Protein AF-A0A949DTC6-F1 (afdb_monomer_lite)

Structure (mmCIF, N/CA/C/O backbone):
data_AF-A0A949DTC6-F1
#
_entry.id   AF-A0A949DTC6-F1
#
loop_
_atom_site.group_PDB
_atom_site.id
_atom_site.type_symbol
_atom_site.label_atom_id
_atom_site.label_alt_id
_atom_site.label_comp_id
_atom_site.label_asym_id
_atom_site.label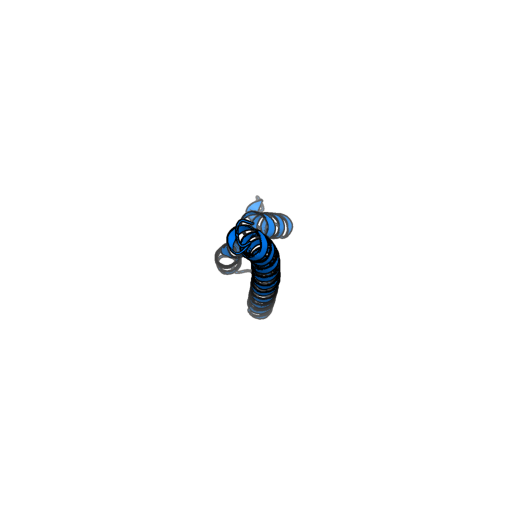_entity_id
_atom_site.label_seq_id
_atom_site.pdbx_PDB_ins_code
_atom_site.Cartn_x
_atom_site.Cartn_y
_atom_site.Cartn_z
_atom_site.occupancy
_atom_site.B_iso_or_equiv
_atom_site.auth_seq_id
_atom_site.auth_comp_id
_atom_site.auth_asym_id
_atom_site.auth_atom_id
_atom_site.pdbx_PDB_model_num
ATOM 1 N N . MET A 1 1 ? -6.991 2.983 38.624 1.00 42.06 1 MET A N 1
ATOM 2 C CA . MET A 1 1 ? -7.595 2.806 37.284 1.00 42.06 1 MET A CA 1
ATOM 3 C C . MET A 1 1 ? -6.535 3.135 36.240 1.00 42.06 1 MET A C 1
ATOM 5 O O . MET A 1 1 ? -6.373 4.293 35.893 1.00 42.06 1 MET A O 1
ATOM 9 N N . ALA A 1 2 ? -5.726 2.151 35.838 1.00 51.50 2 ALA A N 1
ATOM 10 C CA . ALA A 1 2 ? -4.662 2.367 34.858 1.00 51.50 2 ALA A CA 1
ATOM 11 C C . ALA A 1 2 ? -5.262 2.285 33.449 1.00 51.50 2 ALA A C 1
ATOM 13 O O . ALA A 1 2 ? -5.582 1.192 32.975 1.00 51.50 2 ALA A O 1
ATOM 14 N N . GLU A 1 3 ? -5.464 3.427 32.790 1.00 56.09 3 GLU A N 1
ATOM 15 C CA . GLU A 1 3 ? -5.768 3.429 31.360 1.00 56.09 3 GLU A CA 1
ATOM 16 C C . GLU A 1 3 ? -4.592 2.776 30.619 1.00 56.09 3 GLU A C 1
ATOM 18 O O . GLU A 1 3 ? -3.470 3.283 30.613 1.00 56.09 3 GLU A O 1
ATOM 23 N N . LYS A 1 4 ? -4.838 1.596 30.036 1.00 53.31 4 LYS A N 1
ATOM 24 C CA . LYS A 1 4 ? -3.850 0.853 29.247 1.00 53.31 4 LYS A CA 1
ATOM 25 C C . LYS A 1 4 ? -3.348 1.745 28.109 1.00 53.31 4 LYS A C 1
ATOM 27 O O . LYS A 1 4 ? -4.124 2.144 27.246 1.00 53.31 4 LYS A O 1
ATOM 32 N N . TRP A 1 5 ? -2.039 1.990 28.079 1.00 54.84 5 TRP A N 1
ATOM 33 C CA . TRP A 1 5 ? -1.334 2.851 27.115 1.00 54.84 5 TRP A CA 1
ATOM 34 C C . TRP A 1 5 ? -1.682 2.558 25.640 1.00 54.84 5 TRP A C 1
ATOM 36 O O . TRP A 1 5 ? -1.733 3.460 24.808 1.00 54.84 5 TRP A O 1
ATOM 46 N N . TYR A 1 6 ? -2.037 1.305 25.339 1.00 53.91 6 TYR A N 1
ATOM 47 C CA . TYR A 1 6 ? -2.461 0.829 24.018 1.00 53.91 6 TYR A CA 1
ATOM 48 C C . TYR A 1 6 ? -3.779 1.436 23.497 1.00 53.91 6 TYR A C 1
ATOM 50 O O . TYR A 1 6 ? -4.075 1.359 22.308 1.00 53.91 6 TYR A O 1
ATOM 58 N N . PHE A 1 7 ? -4.597 2.033 24.366 1.00 55.53 7 PHE A N 1
ATOM 59 C CA . PHE A 1 7 ? -5.895 2.603 23.988 1.00 55.53 7 PHE A CA 1
ATOM 60 C C . PHE A 1 7 ? -5.820 4.047 23.485 1.00 55.53 7 PHE A C 1
ATOM 62 O O . PHE A 1 7 ? -6.839 4.622 23.092 1.00 55.53 7 PHE A O 1
ATOM 69 N N . ARG A 1 8 ? -4.630 4.654 23.506 1.00 61.75 8 ARG A N 1
ATOM 70 C CA . ARG A 1 8 ? -4.446 6.040 23.090 1.00 61.75 8 ARG A CA 1
ATOM 71 C C . ARG A 1 8 ? -4.432 6.109 21.565 1.00 61.75 8 ARG A C 1
ATOM 73 O O . ARG A 1 8 ? -3.646 5.423 20.917 1.00 61.75 8 ARG A O 1
ATOM 80 N N . THR A 1 9 ? -5.283 6.963 20.994 1.00 59.69 9 THR A N 1
ATOM 81 C CA . THR A 1 9 ? -5.449 7.166 19.541 1.00 59.69 9 THR A CA 1
ATOM 82 C C . THR A 1 9 ? -4.110 7.336 18.816 1.00 59.69 9 THR A C 1
ATOM 84 O O . THR A 1 9 ? -3.933 6.834 17.713 1.00 59.69 9 THR A O 1
ATOM 87 N N . THR A 1 10 ? -3.137 7.970 19.472 1.00 62.22 10 THR A N 1
ATOM 88 C CA . THR A 1 10 ? -1.775 8.176 18.969 1.00 62.22 10 THR A CA 1
ATOM 89 C C . THR A 1 10 ? -1.002 6.872 18.756 1.00 62.22 10 THR A C 1
ATOM 91 O O . THR A 1 10 ? -0.334 6.732 17.740 1.00 62.22 10 THR A O 1
ATOM 94 N N . GLY A 1 11 ? -1.126 5.892 19.660 1.00 63.97 11 GLY A N 1
ATOM 95 C CA . GLY A 1 11 ? -0.466 4.590 19.520 1.00 63.97 11 GLY A CA 1
ATOM 96 C C . GLY A 1 11 ? -0.995 3.806 18.320 1.00 63.97 11 GLY A C 1
ATOM 97 O O . GLY A 1 11 ? -0.215 3.214 17.584 1.00 63.97 11 GLY A O 1
ATOM 98 N N . LEU A 1 12 ? -2.304 3.888 18.057 1.00 64.44 12 LEU A N 1
ATOM 99 C CA . LEU A 1 12 ? -2.924 3.288 16.871 1.00 64.44 12 LEU A CA 1
ATOM 100 C C . LEU A 1 12 ? -2.462 3.950 15.571 1.00 64.44 12 LEU A C 1
ATOM 102 O O . LEU A 1 12 ? -2.237 3.242 14.599 1.00 64.44 12 LEU A O 1
ATOM 106 N N . ILE A 1 13 ? -2.298 5.276 15.547 1.00 65.69 13 ILE A N 1
ATOM 107 C CA . ILE A 1 13 ? -1.810 5.998 14.360 1.00 65.69 13 ILE A CA 1
ATOM 108 C C . ILE A 1 13 ? -0.359 5.609 14.060 1.00 65.69 13 ILE A C 1
ATOM 110 O O . ILE A 1 13 ? -0.033 5.316 12.915 1.00 65.69 13 ILE A O 1
ATOM 114 N N . ILE A 1 14 ? 0.496 5.541 15.083 1.00 65.56 14 ILE A N 1
ATOM 115 C CA . ILE A 1 14 ? 1.899 5.131 14.929 1.00 65.56 14 ILE A CA 1
ATOM 116 C C . ILE A 1 14 ? 1.980 3.675 14.454 1.00 65.56 14 ILE A C 1
ATOM 118 O O . ILE A 1 14 ? 2.705 3.377 13.511 1.00 65.56 14 ILE A O 1
ATOM 122 N N . LEU A 1 15 ? 1.188 2.775 15.043 1.00 65.19 15 LEU A N 1
ATOM 123 C CA . LEU A 1 15 ? 1.121 1.376 14.620 1.00 65.19 15 LEU A CA 1
ATOM 124 C C . LEU A 1 15 ? 0.608 1.245 13.179 1.00 65.19 15 LEU A C 1
ATOM 126 O O . LEU A 1 15 ? 1.117 0.440 12.412 1.00 65.19 15 LEU A O 1
ATOM 130 N N . PHE A 1 16 ? -0.369 2.061 12.790 1.00 65.19 16 PHE A N 1
ATOM 131 C CA . PHE A 1 16 ? -0.921 2.089 11.438 1.00 65.19 16 PHE A CA 1
ATOM 132 C C . PHE A 1 16 ? 0.093 2.578 10.401 1.00 65.19 16 PHE A C 1
ATOM 134 O O . PHE A 1 16 ? 0.161 2.027 9.307 1.00 65.19 16 PHE A O 1
ATOM 141 N N . VAL A 1 17 ? 0.908 3.575 10.748 1.00 62.72 17 VAL A N 1
ATOM 142 C CA . VAL A 1 17 ? 1.987 4.063 9.878 1.00 62.72 17 VAL A CA 1
ATOM 143 C C . VAL A 1 17 ? 3.140 3.052 9.801 1.00 62.72 17 VAL A C 1
ATOM 145 O O . VAL A 1 17 ? 3.689 2.856 8.722 1.00 62.72 17 VAL A O 1
ATOM 1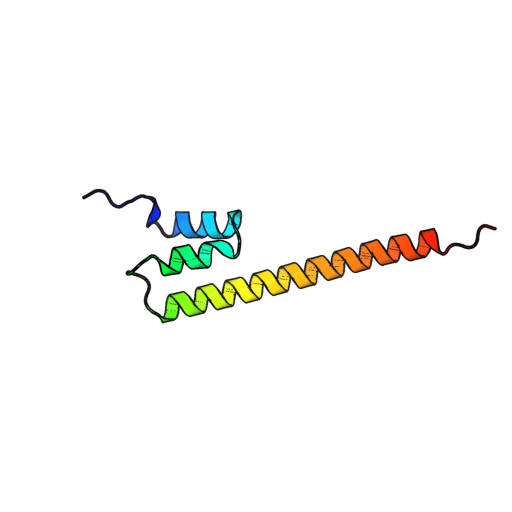48 N N . SER A 1 18 ? 3.472 2.366 10.901 1.00 65.38 18 SER A N 1
ATOM 149 C CA . SER A 1 18 ? 4.610 1.431 10.955 1.00 65.38 18 SER A CA 1
ATOM 150 C C . SER A 1 18 ? 4.313 0.014 10.445 1.00 65.38 18 SER A C 1
ATOM 152 O O . SER A 1 18 ? 5.191 -0.618 9.870 1.00 65.38 18 SER A O 1
ATOM 154 N N . ILE A 1 19 ? 3.108 -0.516 10.671 1.00 64.50 19 ILE A N 1
ATOM 155 C CA . ILE A 1 19 ? 2.697 -1.888 10.291 1.00 64.50 19 ILE A CA 1
ATOM 156 C C . ILE A 1 19 ? 1.759 -1.881 9.069 1.00 64.50 19 ILE A C 1
ATOM 158 O O . ILE A 1 19 ? 1.455 -2.924 8.487 1.00 64.50 19 ILE A O 1
ATOM 162 N N . GLY A 1 20 ? 1.326 -0.700 8.625 1.00 68.69 20 GLY A N 1
ATOM 163 C CA . GLY A 1 20 ? 0.495 -0.535 7.440 1.00 68.69 20 GLY A CA 1
ATOM 164 C C . GLY A 1 20 ? -0.925 -1.093 7.632 1.00 68.69 20 GLY A C 1
ATOM 165 O O . GLY A 1 20 ? -1.512 -0.959 8.712 1.00 68.69 20 GLY A O 1
ATOM 166 N N . PRO A 1 21 ? -1.520 -1.736 6.606 1.00 59.78 21 PRO A N 1
ATOM 167 C CA . PRO A 1 21 ? -2.930 -2.144 6.610 1.00 59.78 21 PRO A CA 1
ATOM 168 C C . PRO A 1 21 ? -3.284 -3.160 7.707 1.00 59.78 21 PRO A C 1
ATOM 170 O O . PRO A 1 21 ? -4.458 -3.353 8.022 1.00 59.78 21 PRO A O 1
ATOM 173 N N . PHE A 1 22 ? -2.284 -3.767 8.348 1.00 59.03 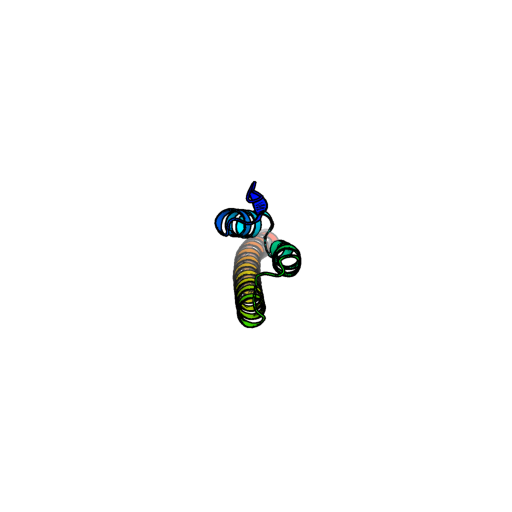22 PHE A N 1
ATOM 174 C CA . PHE A 1 22 ? -2.454 -4.722 9.440 1.00 59.03 22 PHE A CA 1
ATOM 175 C C . PHE A 1 22 ? -2.782 -4.103 10.805 1.00 59.03 22 PHE A C 1
ATOM 177 O O . PHE A 1 22 ? -2.956 -4.835 11.777 1.00 59.03 22 PHE A O 1
ATOM 184 N N . ALA A 1 23 ? -2.938 -2.780 10.906 1.00 61.66 23 ALA A N 1
ATOM 185 C CA . ALA A 1 23 ? -3.523 -2.156 12.096 1.00 61.66 23 ALA A CA 1
ATOM 186 C C . ALA A 1 23 ? -5.069 -2.265 12.141 1.00 61.66 23 ALA A C 1
ATOM 188 O O . ALA A 1 23 ? -5.670 -2.098 13.207 1.00 61.66 23 ALA A O 1
ATOM 189 N N . LEU A 1 24 ? -5.730 -2.606 11.021 1.00 58.56 24 LEU A N 1
ATOM 190 C CA . LEU A 1 24 ? -7.187 -2.819 10.941 1.00 58.56 24 LEU A CA 1
ATOM 191 C C . LEU A 1 24 ? -7.772 -3.853 11.930 1.00 58.56 24 LEU A C 1
ATOM 193 O O . LEU A 1 24 ? -8.782 -3.531 12.567 1.00 58.56 24 LEU A O 1
ATOM 197 N N . PRO A 1 25 ? -7.202 -5.068 12.091 1.00 59.12 25 PRO A N 1
ATOM 198 C CA . PRO A 1 25 ? -7.696 -6.035 13.067 1.00 59.12 25 PRO A CA 1
ATOM 199 C C . PRO A 1 25 ? -7.610 -5.485 14.498 1.00 59.12 25 PRO A C 1
ATOM 201 O O . PRO A 1 25 ? -8.472 -5.769 15.330 1.00 59.12 25 PRO A O 1
ATOM 204 N N . PHE A 1 26 ? -6.630 -4.621 14.776 1.00 57.53 26 PHE A N 1
ATOM 205 C CA . PHE A 1 26 ? -6.444 -4.034 16.100 1.00 57.53 26 PHE A CA 1
ATOM 206 C C . PHE A 1 26 ? -7.502 -2.972 16.439 1.00 57.53 26 PHE A C 1
ATOM 208 O O . PHE A 1 26 ? -7.949 -2.871 17.581 1.00 57.53 26 PHE A O 1
ATOM 215 N N . VAL A 1 27 ? -7.990 -2.230 15.439 1.00 57.38 27 VAL A N 1
ATOM 216 C CA . VAL A 1 27 ? -9.150 -1.329 15.594 1.00 57.38 27 VAL A CA 1
ATOM 217 C C . VAL A 1 27 ? -10.443 -2.120 15.817 1.00 57.38 27 VAL A C 1
ATOM 219 O O . VAL A 1 27 ? -11.336 -1.668 16.540 1.00 57.38 27 VAL A O 1
ATOM 222 N N . TRP A 1 28 ? -10.553 -3.312 15.226 1.00 58.50 28 TRP A N 1
ATOM 223 C CA . TRP A 1 28 ? -11.706 -4.195 15.413 1.00 58.50 28 TRP A CA 1
ATOM 224 C C . TRP A 1 28 ? -11.826 -4.746 16.837 1.00 58.50 28 TRP A C 1
ATOM 226 O O . TRP A 1 28 ? -12.956 -4.877 17.314 1.00 58.50 28 TRP A O 1
ATOM 236 N N . LEU A 1 29 ? -10.698 -4.979 17.515 1.00 59.59 29 LEU A N 1
ATOM 237 C CA . LEU A 1 29 ? -10.622 -5.465 18.899 1.00 59.59 29 LEU A CA 1
ATOM 238 C C . LEU A 1 29 ? -11.068 -4.4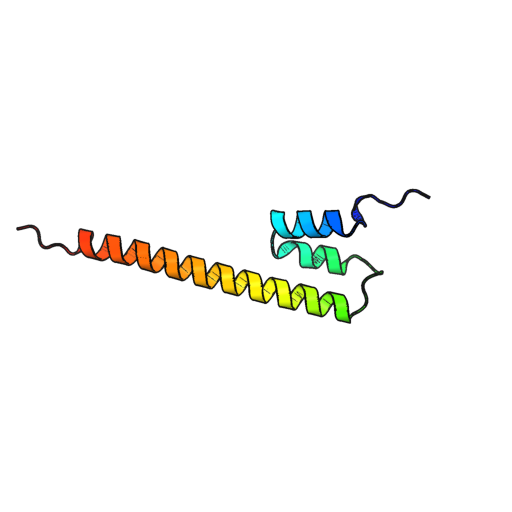42 19.955 1.00 59.59 29 LEU A C 1
ATOM 240 O O . LEU A 1 29 ? -11.290 -4.819 21.104 1.00 59.59 29 LEU A O 1
ATOM 244 N N . ASN A 1 30 ? -11.223 -3.161 19.602 1.00 55.53 30 ASN A N 1
ATOM 245 C CA . ASN A 1 30 ? -11.620 -2.138 20.563 1.00 55.53 30 ASN A CA 1
ATOM 246 C C . ASN A 1 30 ? -13.161 -1.936 20.602 1.00 55.53 30 ASN A C 1
ATOM 248 O O . ASN A 1 30 ? -13.731 -1.374 19.657 1.00 55.53 30 ASN A O 1
ATOM 252 N N . PRO A 1 31 ? -13.849 -2.297 21.708 1.00 59.34 31 PRO A N 1
ATOM 253 C CA . PRO A 1 31 ? -15.302 -2.160 21.860 1.00 59.34 31 PRO A CA 1
ATOM 254 C C . PRO A 1 31 ? -15.813 -0.707 21.931 1.00 59.34 31 PRO A C 1
ATOM 256 O O . PRO A 1 31 ? -17.020 -0.490 21.852 1.00 59.34 31 PRO A O 1
ATOM 259 N N . ARG A 1 32 ? -14.939 0.311 22.031 1.00 59.81 32 ARG A N 1
ATOM 260 C CA . ARG A 1 32 ? -15.340 1.739 22.048 1.00 59.81 32 ARG A CA 1
ATOM 261 C C . ARG A 1 32 ? -15.526 2.378 20.664 1.00 59.81 32 ARG A C 1
ATOM 263 O O . ARG A 1 32 ? -16.015 3.507 20.586 1.00 59.81 32 ARG A O 1
ATOM 270 N N . PHE A 1 33 ? -15.145 1.720 19.566 1.00 59.72 33 PHE A N 1
ATOM 271 C CA . PHE A 1 33 ? -15.281 2.303 18.225 1.00 59.72 33 PHE A CA 1
ATOM 272 C C . PHE A 1 33 ? -16.610 1.914 17.562 1.00 59.72 33 PHE A C 1
ATOM 274 O O . PHE A 1 33 ? -16.794 0.791 17.095 1.00 59.72 33 PHE A O 1
ATOM 281 N N . GLY A 1 34 ? -17.535 2.878 17.483 1.00 63.97 34 GLY A N 1
ATOM 282 C CA . GLY A 1 34 ? -18.805 2.726 16.766 1.00 63.97 34 GLY A CA 1
ATOM 283 C C . GLY A 1 34 ? -18.623 2.403 15.274 1.00 63.97 34 GLY A C 1
ATOM 284 O O . GLY A 1 34 ? -17.622 2.782 14.661 1.00 63.97 34 GLY A O 1
ATOM 285 N N . ARG A 1 35 ? -19.622 1.733 14.674 1.00 65.69 35 ARG A N 1
ATOM 286 C CA . ARG A 1 35 ? -19.589 1.186 13.296 1.00 65.69 35 ARG A CA 1
ATOM 287 C C . ARG A 1 35 ? -19.068 2.166 12.231 1.00 65.69 35 ARG A C 1
ATOM 289 O O . ARG A 1 35 ? -18.282 1.761 11.384 1.00 65.69 35 ARG A O 1
ATOM 296 N N . ARG A 1 36 ? -19.424 3.457 12.306 1.00 69.44 36 ARG A N 1
ATOM 297 C CA . ARG A 1 36 ? -18.978 4.485 11.338 1.00 69.44 36 ARG A CA 1
ATOM 298 C C . ARG A 1 36 ? -17.458 4.673 11.310 1.00 69.44 36 ARG A C 1
ATOM 300 O O . ARG A 1 36 ? -16.880 4.786 10.237 1.00 69.44 36 ARG A O 1
ATOM 307 N N . LYS A 1 37 ? -16.798 4.669 12.474 1.00 67.62 37 LYS A N 1
ATOM 308 C CA . LYS A 1 37 ? -15.343 4.887 12.561 1.00 67.62 37 LYS A CA 1
ATOM 309 C C . LYS A 1 37 ? -14.564 3.714 11.962 1.00 67.62 37 LYS A C 1
ATOM 311 O O . LYS A 1 37 ? -13.542 3.937 11.326 1.00 67.62 37 LYS A O 1
ATOM 316 N N . LYS A 1 38 ? -15.089 2.489 12.093 1.00 69.62 38 LYS A N 1
ATOM 317 C CA . LYS A 1 38 ? -14.506 1.290 11.469 1.00 69.62 38 LYS A CA 1
ATOM 318 C C . LYS A 1 38 ? -14.490 1.407 9.940 1.00 69.62 38 LYS A C 1
ATOM 320 O O . LYS A 1 38 ? -13.444 1.192 9.341 1.00 69.62 38 LYS A O 1
ATOM 325 N N . VAL A 1 39 ? -15.609 1.824 9.337 1.00 74.25 39 VAL A N 1
ATOM 326 C CA . VAL A 1 39 ? -15.745 1.977 7.874 1.00 74.25 39 VAL A CA 1
ATOM 327 C C . VAL A 1 39 ? -14.815 3.059 7.318 1.00 74.25 39 VAL A C 1
ATOM 329 O O . VAL A 1 39 ? -14.136 2.835 6.318 1.00 74.25 39 VAL A O 1
ATOM 332 N N . ILE A 1 40 ? -14.736 4.217 7.982 1.00 75.69 40 ILE A N 1
ATOM 333 C CA . ILE A 1 40 ? -13.864 5.320 7.546 1.00 75.69 40 ILE A CA 1
ATOM 334 C C . ILE A 1 40 ? -12.399 4.872 7.529 1.00 75.69 40 ILE A C 1
ATOM 336 O O . ILE A 1 40 ? -11.707 5.080 6.537 1.00 75.69 40 ILE A O 1
ATOM 340 N N . ILE A 1 41 ? -11.940 4.204 8.593 1.00 70.31 41 ILE A N 1
ATOM 341 C CA . ILE A 1 41 ? -10.555 3.726 8.681 1.00 70.31 41 ILE A CA 1
ATOM 342 C C . ILE A 1 41 ? -10.273 2.707 7.577 1.00 70.31 41 ILE A C 1
ATOM 344 O O . ILE A 1 41 ? -9.277 2.849 6.876 1.00 70.31 41 ILE A O 1
ATOM 348 N N . THR A 1 42 ? -11.170 1.737 7.358 1.00 73.31 42 THR A N 1
ATOM 349 C CA . THR A 1 42 ? -10.993 0.746 6.286 1.00 73.31 42 THR A CA 1
ATOM 350 C C . THR A 1 42 ? -10.917 1.393 4.905 1.00 73.31 42 THR A C 1
ATOM 352 O O . THR A 1 42 ? -10.055 1.022 4.115 1.00 73.31 42 THR A O 1
ATOM 355 N N . ALA A 1 43 ? -11.761 2.393 4.629 1.00 79.44 43 ALA A N 1
ATOM 356 C CA . ALA A 1 43 ? -11.785 3.083 3.343 1.00 79.44 43 ALA A CA 1
ATOM 357 C C . ALA A 1 43 ? -10.498 3.888 3.106 1.00 79.44 43 ALA A C 1
ATOM 359 O O . ALA A 1 43 ? -9.921 3.818 2.023 1.00 79.44 43 ALA A O 1
ATOM 360 N N . ILE A 1 44 ? -10.011 4.592 4.134 1.00 78.56 44 ILE A N 1
ATOM 361 C CA . ILE A 1 44 ? -8.757 5.353 4.070 1.00 78.56 44 ILE A CA 1
ATOM 362 C C . ILE A 1 44 ? -7.568 4.416 3.831 1.00 78.56 44 ILE A C 1
ATOM 364 O O . ILE A 1 44 ? -6.747 4.688 2.959 1.00 78.56 44 ILE A O 1
ATOM 368 N N . THR A 1 45 ? -7.479 3.290 4.546 1.00 75.12 45 THR A N 1
ATOM 369 C CA . THR A 1 45 ? -6.397 2.311 4.340 1.00 75.12 45 THR A CA 1
ATOM 370 C C . THR A 1 45 ? -6.376 1.763 2.922 1.00 75.12 45 THR A C 1
ATOM 372 O O . THR A 1 45 ? -5.304 1.620 2.331 1.00 75.12 45 THR A O 1
ATOM 375 N N . LEU A 1 46 ? -7.554 1.441 2.385 1.00 81.69 46 LEU A N 1
ATOM 376 C CA . LEU A 1 46 ? -7.694 0.882 1.045 1.00 81.69 46 LEU A CA 1
ATOM 377 C C . LEU A 1 46 ? -7.284 1.912 -0.011 1.00 81.69 46 LEU A C 1
ATOM 379 O O . LEU A 1 46 ? -6.509 1.586 -0.907 1.00 81.69 46 LEU A O 1
ATOM 383 N N . ALA A 1 47 ? -7.715 3.166 0.156 1.00 84.75 47 ALA A N 1
ATOM 384 C CA . ALA A 1 47 ? -7.323 4.272 -0.710 1.00 84.75 47 ALA A CA 1
ATOM 385 C C . ALA A 1 47 ? -5.804 4.511 -0.689 1.00 84.75 47 ALA A C 1
ATOM 387 O O . ALA A 1 47 ? -5.185 4.603 -1.747 1.00 84.75 47 ALA A O 1
ATOM 388 N N . ILE A 1 48 ? -5.190 4.547 0.499 1.00 82.38 48 ILE A N 1
ATOM 389 C CA . ILE A 1 48 ? -3.739 4.731 0.653 1.00 82.38 48 ILE A CA 1
ATOM 390 C C . ILE A 1 48 ? -2.975 3.561 0.028 1.00 82.38 48 ILE A C 1
ATOM 392 O O . ILE A 1 48 ? -2.051 3.785 -0.747 1.00 82.38 48 ILE A O 1
ATOM 396 N N . SER A 1 49 ? -3.370 2.317 0.317 1.00 82.44 49 SER A N 1
ATOM 397 C CA . SER A 1 49 ? -2.702 1.130 -0.240 1.00 82.44 49 SER A CA 1
ATOM 398 C C . SER A 1 49 ? -2.781 1.107 -1.763 1.00 82.44 49 SER A C 1
ATOM 400 O O . SER A 1 49 ? -1.787 0.823 -2.428 1.00 82.44 49 SER A O 1
ATOM 402 N N . PHE A 1 50 ? -3.942 1.454 -2.322 1.00 86.38 50 PHE A N 1
ATOM 403 C CA . PHE A 1 50 ? -4.122 1.542 -3.766 1.00 86.38 50 PHE A CA 1
ATOM 404 C C . PHE A 1 50 ? -3.253 2.646 -4.378 1.00 86.38 50 PHE A C 1
ATOM 406 O O . PHE A 1 50 ? -2.584 2.419 -5.384 1.00 86.38 50 PHE A O 1
ATOM 413 N N . PHE A 1 51 ? -3.206 3.818 -3.743 1.00 90.06 51 PHE A N 1
ATOM 414 C CA . PHE A 1 51 ? -2.388 4.940 -4.195 1.00 90.06 51 PHE A CA 1
ATOM 415 C C . PHE A 1 51 ? -0.889 4.608 -4.176 1.00 90.06 51 PHE A C 1
ATOM 417 O O . PHE A 1 51 ? -0.202 4.811 -5.178 1.00 90.06 51 PHE A O 1
ATOM 424 N N . LEU A 1 52 ? -0.386 4.026 -3.082 1.00 88.00 52 LEU A N 1
ATOM 425 C CA . LEU A 1 52 ? 1.006 3.574 -2.995 1.00 88.00 52 LEU A CA 1
ATOM 426 C C . LEU A 1 52 ? 1.313 2.486 -4.027 1.00 88.00 52 LEU A C 1
ATOM 428 O O . LEU A 1 52 ? 2.361 2.537 -4.664 1.00 88.00 52 LEU A O 1
ATOM 432 N N . GLY A 1 53 ? 0.406 1.526 -4.218 1.00 89.62 53 GLY A N 1
ATOM 433 C CA . GLY A 1 53 ? 0.558 0.482 -5.230 1.00 89.62 53 GLY A CA 1
ATOM 434 C C . GLY A 1 53 ? 0.645 1.057 -6.644 1.00 89.62 53 GLY A C 1
ATOM 435 O O . GLY A 1 53 ? 1.523 0.671 -7.414 1.00 89.62 53 GLY A O 1
ATOM 436 N N . ALA A 1 54 ? -0.207 2.030 -6.975 1.00 91.06 54 ALA A N 1
ATOM 437 C CA . ALA A 1 54 ? -0.175 2.714 -8.265 1.00 91.06 54 ALA A CA 1
ATOM 438 C C . ALA A 1 54 ? 1.148 3.467 -8.481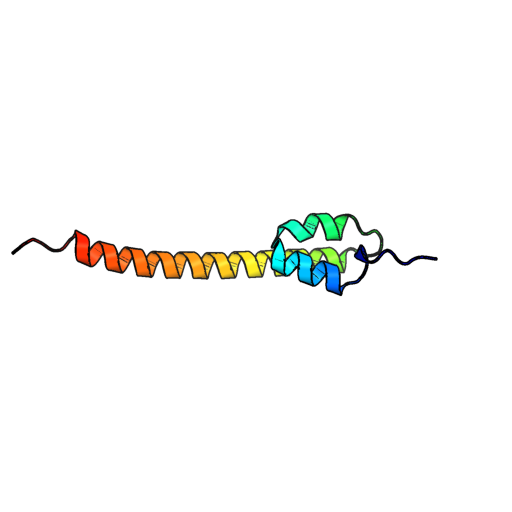 1.00 91.06 54 ALA A C 1
ATOM 440 O O . ALA A 1 54 ? 1.756 3.347 -9.548 1.00 91.06 54 ALA A O 1
ATOM 441 N N . LEU A 1 55 ? 1.629 4.184 -7.459 1.00 92.56 55 LEU A N 1
ATOM 442 C CA . LEU A 1 55 ? 2.931 4.853 -7.498 1.00 92.56 55 LEU A CA 1
ATOM 443 C C . LEU A 1 55 ? 4.078 3.856 -7.677 1.00 92.56 55 LEU A C 1
ATOM 445 O O . LEU A 1 55 ? 4.956 4.080 -8.508 1.00 92.56 55 LEU A O 1
ATOM 449 N N . LEU A 1 56 ? 4.052 2.738 -6.949 1.00 93.69 56 LEU A N 1
ATOM 450 C CA . LEU A 1 56 ? 5.068 1.694 -7.045 1.00 93.69 56 LEU A CA 1
ATOM 451 C C . LEU A 1 56 ? 5.122 1.103 -8.456 1.00 93.69 56 LEU A C 1
ATOM 453 O O . LEU A 1 56 ? 6.198 1.011 -9.043 1.00 93.69 56 LEU A O 1
ATOM 457 N N . VAL A 1 57 ? 3.967 0.754 -9.028 1.00 94.44 57 VAL A N 1
ATOM 458 C CA . VAL A 1 57 ? 3.877 0.243 -10.403 1.00 94.44 57 VAL A CA 1
ATOM 459 C C . VAL A 1 57 ? 4.391 1.276 -11.402 1.00 94.44 57 VAL A C 1
ATOM 461 O O . VAL A 1 57 ? 5.093 0.912 -12.344 1.00 94.44 57 VAL A O 1
ATOM 464 N N . ASN A 1 58 ? 4.077 2.558 -11.210 1.00 92.25 58 ASN A N 1
ATOM 465 C CA . ASN A 1 58 ? 4.563 3.617 -12.088 1.00 92.25 58 ASN A CA 1
ATOM 466 C C . ASN A 1 58 ? 6.094 3.763 -12.020 1.00 92.25 58 ASN A C 1
ATOM 468 O O . ASN A 1 58 ? 6.755 3.838 -13.057 1.00 92.25 58 ASN A O 1
ATOM 472 N N . SER A 1 59 ? 6.669 3.716 -10.817 1.00 91.94 59 SER A N 1
ATOM 473 C CA . SER A 1 59 ? 8.122 3.731 -10.615 1.00 91.94 59 SER A CA 1
ATOM 474 C C . SER A 1 59 ? 8.796 2.508 -11.233 1.00 91.94 59 SER A C 1
ATOM 476 O O . SER A 1 59 ? 9.787 2.649 -11.948 1.00 91.94 59 SER A O 1
ATOM 478 N N . LEU A 1 60 ? 8.229 1.314 -11.042 1.00 93.19 60 LEU A N 1
ATOM 479 C CA . LEU A 1 60 ? 8.737 0.087 -11.655 1.00 93.19 60 LEU A CA 1
ATOM 480 C C . LEU A 1 60 ? 8.689 0.161 -13.183 1.00 93.19 60 LEU A C 1
ATOM 482 O O . LEU A 1 60 ? 9.676 -0.173 -13.828 1.00 93.19 60 LEU A O 1
ATOM 486 N N . ARG A 1 61 ? 7.596 0.658 -13.780 1.00 90.31 61 ARG A N 1
ATOM 487 C CA . ARG A 1 61 ? 7.515 0.865 -15.239 1.00 90.31 61 ARG A CA 1
ATOM 488 C C . ARG A 1 61 ? 8.606 1.799 -15.753 1.00 90.31 61 ARG A C 1
ATOM 490 O O . ARG A 1 61 ? 9.149 1.540 -16.822 1.00 90.31 61 ARG A O 1
ATOM 497 N N . SER A 1 62 ? 8.919 2.865 -15.014 1.00 87.56 62 SER A N 1
ATOM 498 C CA . SER A 1 62 ? 10.007 3.783 -15.370 1.00 87.56 62 SER A CA 1
ATOM 499 C C . SER A 1 62 ? 11.360 3.065 -15.390 1.00 87.56 62 SER A C 1
ATOM 501 O O . SER A 1 62 ? 12.119 3.187 -16.349 1.00 87.56 62 SER A O 1
ATOM 503 N N . ILE A 1 63 ? 11.617 2.238 -14.374 1.00 90.12 63 ILE A N 1
ATOM 504 C CA . ILE A 1 63 ? 12.840 1.437 -14.270 1.00 90.12 63 ILE A CA 1
ATOM 505 C C . ILE A 1 63 ? 12.919 0.420 -15.414 1.00 90.12 63 ILE A C 1
ATOM 507 O O . ILE A 1 63 ? 13.918 0.378 -16.126 1.00 90.12 63 ILE A O 1
ATOM 511 N N . PHE A 1 64 ? 11.862 -0.362 -15.646 1.00 87.50 64 PHE A N 1
ATOM 512 C CA . PHE A 1 64 ? 11.838 -1.352 -16.726 1.00 87.50 64 PHE A CA 1
ATOM 513 C C . PHE A 1 64 ? 12.020 -0.716 -18.104 1.00 87.50 64 PHE A C 1
ATOM 515 O O . PHE A 1 64 ? 12.716 -1.284 -18.935 1.00 87.50 64 PHE A O 1
ATOM 522 N N . ARG A 1 65 ? 11.477 0.486 -18.332 1.00 85.12 65 ARG A N 1
ATOM 523 C CA . ARG A 1 65 ? 11.702 1.240 -19.572 1.00 85.12 65 ARG A CA 1
ATOM 524 C C . ARG A 1 65 ? 13.178 1.590 -19.777 1.00 85.12 65 ARG A C 1
ATOM 526 O O . ARG A 1 65 ? 13.654 1.535 -20.902 1.00 85.12 65 ARG A O 1
ATOM 533 N N . TYR A 1 66 ? 13.897 1.939 -18.712 1.00 85.94 66 TYR A N 1
ATOM 534 C CA . TYR A 1 66 ? 15.334 2.210 -18.790 1.00 85.94 66 TYR A CA 1
ATOM 535 C C . TYR A 1 66 ? 16.132 0.945 -19.140 1.00 85.94 66 TYR A C 1
ATOM 537 O O . TYR A 1 66 ? 17.010 0.985 -19.998 1.00 85.94 66 TYR A O 1
ATOM 545 N N . TYR A 1 67 ? 15.782 -0.189 -18.527 1.00 84.19 67 TYR A N 1
ATOM 546 C CA . TYR A 1 67 ? 16.419 -1.472 -18.833 1.00 84.19 67 TYR A CA 1
ATOM 547 C C . TYR A 1 67 ? 16.104 -1.982 -20.244 1.00 84.19 67 TYR A C 1
ATOM 549 O O . TYR A 1 67 ? 16.992 -2.540 -20.878 1.00 84.19 67 TYR A O 1
ATOM 557 N N . ASP A 1 68 ? 14.890 -1.762 -20.754 1.00 84.12 68 ASP A N 1
ATOM 558 C CA . ASP A 1 68 ? 14.491 -2.156 -22.113 1.00 84.12 68 ASP A CA 1
ATOM 559 C C . ASP A 1 68 ? 15.347 -1.456 -23.181 1.00 84.12 68 ASP A C 1
ATOM 561 O O . ASP A 1 68 ? 15.865 -2.100 -24.089 1.00 84.12 68 ASP A O 1
ATOM 565 N N . ILE A 1 69 ? 15.595 -0.154 -23.004 1.00 83.69 69 ILE A N 1
ATOM 566 C CA . ILE A 1 69 ? 16.438 0.643 -23.909 1.00 83.69 69 ILE A CA 1
ATOM 567 C C . ILE A 1 69 ? 17.883 0.128 -23.930 1.00 83.69 69 ILE A C 1
ATOM 569 O O . ILE A 1 69 ? 18.500 0.080 -24.991 1.00 83.69 69 ILE A O 1
ATOM 573 N N . ILE A 1 70 ? 18.427 -0.252 -22.770 1.00 81.62 70 ILE A N 1
ATOM 574 C CA . ILE A 1 70 ? 19.808 -0.744 -22.657 1.00 81.62 70 ILE A CA 1
ATOM 575 C C . ILE A 1 70 ? 19.934 -2.168 -23.203 1.00 81.62 70 ILE A C 1
ATOM 577 O O . ILE A 1 70 ? 20.883 -2.465 -23.923 1.00 81.62 70 ILE A O 1
ATOM 581 N N . LEU A 1 71 ? 18.997 -3.056 -22.863 1.00 79.31 71 LEU A N 1
ATOM 582 C CA . LEU A 1 71 ? 19.069 -4.468 -23.239 1.00 79.31 71 LEU A CA 1
ATOM 583 C C . LEU A 1 71 ? 18.760 -4.690 -24.725 1.00 79.31 71 LEU A C 1
ATOM 585 O O . LEU A 1 71 ? 19.295 -5.618 -25.323 1.00 79.31 71 LEU A O 1
ATOM 589 N N . ASN A 1 72 ? 17.916 -3.843 -25.318 1.00 70.38 72 ASN A N 1
ATOM 590 C CA . ASN A 1 72 ? 17.518 -3.938 -26.721 1.00 70.38 72 ASN A CA 1
ATOM 591 C C . ASN A 1 72 ? 18.357 -3.037 -27.649 1.00 70.38 72 ASN A C 1
ATOM 593 O O . ASN A 1 72 ? 17.985 -2.826 -28.804 1.00 70.38 72 ASN A O 1
AT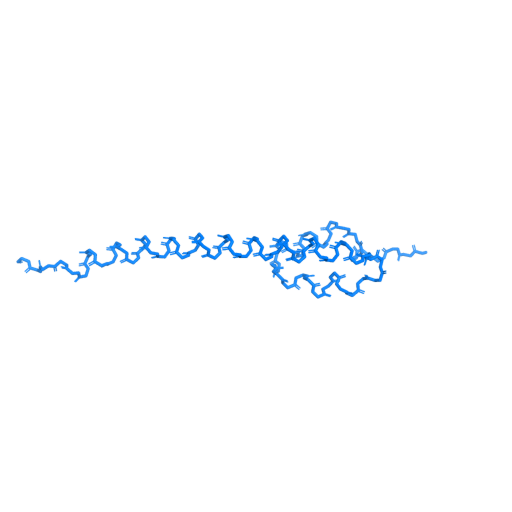OM 597 N N . GLN A 1 73 ? 19.480 -2.486 -27.168 1.00 70.88 73 GLN A N 1
ATOM 598 C CA . GLN A 1 73 ? 20.450 -1.832 -28.044 1.00 70.88 73 GLN A CA 1
ATOM 599 C C . GLN A 1 73 ? 21.107 -2.882 -28.956 1.00 70.88 73 GLN A C 1
ATOM 601 O O . GLN A 1 73 ? 21.774 -3.786 -28.447 1.00 70.88 73 GLN A O 1
ATOM 606 N N . PRO A 1 74 ? 20.986 -2.771 -30.294 1.00 59.16 74 PRO A N 1
ATOM 607 C CA . PRO A 1 74 ? 21.795 -3.583 -31.185 1.00 59.16 74 PRO A CA 1
ATOM 608 C C . PRO A 1 74 ? 23.255 -3.151 -31.015 1.00 59.16 74 PRO A C 1
ATOM 610 O O . PRO A 1 74 ? 23.583 -1.976 -31.191 1.00 59.16 74 PRO A O 1
ATOM 613 N N . LEU A 1 75 ? 24.107 -4.101 -30.620 1.00 64.88 75 LEU A N 1
ATOM 614 C CA . LEU A 1 75 ? 25.559 -3.940 -30.616 1.00 64.88 75 LEU A CA 1
ATOM 615 C C . LEU A 1 75 ? 25.982 -3.543 -32.038 1.00 64.88 75 LEU A C 1
ATOM 617 O O . LEU A 1 75 ? 25.771 -4.314 -32.974 1.00 64.88 75 LEU A O 1
ATOM 621 N N . ILE A 1 76 ? 26.484 -2.315 -32.179 1.00 53.59 76 ILE A N 1
ATOM 622 C CA . ILE A 1 76 ? 27.110 -1.805 -33.406 1.00 53.59 76 ILE A CA 1
ATOM 623 C C . ILE A 1 76 ? 28.431 -2.544 -33.611 1.00 53.59 76 ILE A C 1
ATOM 625 O O . ILE A 1 76 ? 29.158 -2.703 -32.602 1.00 53.59 76 ILE A O 1
#

Radius of gyration: 20.71 Å; chains: 1; bounding box: 47×14×71 Å

Secondary structure (DSSP, 8-state):
----GGGSHHHHHHHHHHHGGGGHHHHHT-TTS-HHHHHHHHHHHHHHHHHHHHHHHHHHHHHHHHHHHHHT----

Sequence (76 aa):
MAEKWYFRTTGLIILFVSIGPFALPFVWLNPRFGRRKKVIITAITLAISFFLGALLVNSLRSIFRYYDIILNQPLI

pLDDT: mean 71.36, std 13.27, range [42.06, 94.44]

Foldseek 3Di:
DDDPPCPDPVNLVVCCVVVPPVSLVVVVPDPPDDPVNSVVVNVVSVVVVVVVVVVVVVVVVVVVVVVCVVVPDDDD